Protein AF-A0A3S1FZW0-F1 (afdb_monomer)

Structure (mmCIF, N/CA/C/O backbone):
data_AF-A0A3S1FZW0-F1
#
_entry.id   AF-A0A3S1FZW0-F1
#
loop_
_atom_site.group_PDB
_atom_site.id
_atom_site.type_symbol
_atom_site.label_atom_id
_atom_site.label_alt_id
_atom_site.label_comp_id
_atom_site.label_asym_id
_atom_site.label_entity_id
_atom_site.label_seq_id
_atom_site.pdbx_PDB_ins_code
_atom_site.Cartn_x
_atom_site.Cartn_y
_atom_site.Cartn_z
_atom_site.occupancy
_atom_site.B_iso_or_equiv
_atom_site.auth_seq_id
_atom_site.auth_comp_id
_atom_site.auth_asym_id
_atom_site.auth_atom_id
_atom_site.pdbx_PDB_model_num
ATOM 1 N N . GLY A 1 1 ? 19.776 0.197 -6.948 1.00 79.06 1 GLY A N 1
ATOM 2 C CA . GLY A 1 1 ? 18.490 0.411 -7.592 1.00 79.06 1 GLY A CA 1
ATOM 3 C C . GLY A 1 1 ? 17.404 0.228 -6.575 1.00 79.06 1 GLY A C 1
ATOM 4 O O . GLY A 1 1 ? 17.619 -0.504 -5.606 1.00 79.06 1 GLY A O 1
ATOM 5 N N . GLY A 1 2 ? 16.295 0.919 -6.753 1.00 89.06 2 GLY A N 1
ATOM 6 C CA . GLY A 1 2 ? 15.173 0.899 -5.826 1.00 89.06 2 GLY A CA 1
ATOM 7 C C . GLY A 1 2 ? 13.858 0.964 -6.575 1.00 89.06 2 GLY A C 1
ATOM 8 O O . GLY A 1 2 ? 13.830 1.363 -7.733 1.00 89.06 2 GLY A O 1
ATOM 9 N N . ILE A 1 3 ? 12.793 0.550 -5.907 1.00 92.62 3 ILE A N 1
ATOM 10 C CA . ILE A 1 3 ? 11.422 0.831 -6.316 1.00 92.62 3 ILE A CA 1
ATOM 11 C C . ILE A 1 3 ? 10.756 1.667 -5.240 1.00 92.62 3 ILE A C 1
ATOM 13 O O . ILE A 1 3 ? 11.063 1.520 -4.055 1.00 92.62 3 ILE A O 1
ATOM 17 N N . TRP A 1 4 ? 9.832 2.514 -5.656 1.00 95.50 4 TRP A N 1
ATOM 18 C CA . TRP A 1 4 ? 9.008 3.307 -4.760 1.00 95.50 4 TRP A CA 1
ATOM 19 C C . TRP A 1 4 ? 7.629 3.482 -5.378 1.00 95.50 4 TRP A C 1
ATOM 21 O O . TRP A 1 4 ? 7.496 3.519 -6.600 1.00 95.50 4 TRP A O 1
ATOM 31 N N . CYS A 1 5 ? 6.609 3.561 -4.533 1.00 97.38 5 CYS A N 1
ATOM 32 C CA . CYS A 1 5 ? 5.233 3.835 -4.924 1.00 97.38 5 CYS A CA 1
ATOM 33 C C . CYS A 1 5 ? 4.588 4.742 -3.886 1.00 97.38 5 CYS A C 1
ATOM 35 O O . CYS A 1 5 ? 4.721 4.495 -2.685 1.00 97.38 5 CYS A O 1
ATOM 37 N N . SER A 1 6 ? 3.841 5.742 -4.338 1.00 97.44 6 SER A N 1
ATOM 38 C CA . SER A 1 6 ? 3.124 6.637 -3.437 1.00 97.44 6 SER A CA 1
ATOM 39 C C . SER A 1 6 ? 1.783 7.100 -3.995 1.00 97.44 6 SER A C 1
ATOM 41 O O . SER A 1 6 ? 1.521 7.088 -5.203 1.00 97.44 6 SER A O 1
ATOM 43 N N . THR A 1 7 ? 0.903 7.488 -3.076 1.00 97.19 7 THR A N 1
ATOM 44 C CA . THR A 1 7 ? -0.356 8.163 -3.385 1.00 97.19 7 THR A CA 1
ATOM 45 C C . THR A 1 7 ? -0.732 9.127 -2.264 1.00 97.19 7 THR A C 1
ATOM 47 O O . THR A 1 7 ? -0.499 8.854 -1.085 1.00 97.19 7 THR A O 1
ATOM 50 N N . GLU A 1 8 ? -1.353 10.237 -2.647 1.00 94.44 8 GLU A N 1
ATOM 51 C CA . GLU A 1 8 ? -1.908 11.261 -1.757 1.00 94.44 8 GLU A CA 1
ATOM 52 C C . GLU A 1 8 ? -3.421 11.390 -2.002 1.00 94.44 8 GLU A C 1
ATOM 54 O O . GLU A 1 8 ? -3.959 12.475 -2.230 1.00 94.44 8 GLU A O 1
ATOM 59 N N . ASP A 1 9 ? -4.121 10.255 -2.025 1.00 91.94 9 ASP A N 1
ATOM 60 C CA . ASP A 1 9 ? -5.574 10.220 -2.174 1.00 91.94 9 ASP A CA 1
ATOM 61 C C . ASP A 1 9 ? -6.255 10.617 -0.845 1.00 91.94 9 ASP A C 1
ATOM 63 O O . ASP A 1 9 ? -5.826 10.168 0.225 1.00 91.94 9 ASP A O 1
ATOM 67 N N . PRO A 1 10 ? -7.339 11.419 -0.860 1.00 91.12 10 PRO A N 1
ATOM 68 C CA . PRO A 1 10 ? -8.124 11.704 0.343 1.00 91.12 10 PRO A CA 1
ATOM 69 C C . PRO A 1 10 ? -8.619 10.455 1.092 1.00 91.12 10 PRO A C 1
ATOM 71 O O . PRO A 1 10 ? -8.856 10.522 2.300 1.00 91.12 10 PRO A O 1
ATOM 74 N N . ALA A 1 11 ? -8.807 9.332 0.390 1.00 91.44 11 ALA A N 1
ATOM 75 C CA . ALA A 1 11 ? -9.264 8.076 0.972 1.00 91.44 11 ALA A CA 1
ATOM 76 C C . ALA A 1 11 ? -8.128 7.239 1.589 1.00 91.44 11 ALA A C 1
ATOM 78 O O . ALA A 1 11 ? -8.358 6.557 2.590 1.00 91.44 11 ALA A O 1
ATOM 79 N N . ALA A 1 12 ? -6.918 7.301 1.028 1.00 94.62 12 ALA A N 1
ATOM 80 C CA . ALA A 1 12 ? -5.733 6.628 1.550 1.00 94.62 12 ALA A CA 1
ATOM 81 C C . ALA A 1 12 ? -4.457 7.352 1.107 1.00 94.62 12 ALA A C 1
ATOM 83 O O . ALA A 1 12 ? -4.277 7.667 -0.065 1.00 94.62 12 ALA A O 1
ATOM 84 N N . THR A 1 13 ? -3.536 7.560 2.040 1.00 97.12 13 THR A N 1
ATOM 85 C CA . THR A 1 13 ? -2.207 8.111 1.759 1.00 97.12 13 THR A CA 1
ATOM 86 C C . THR A 1 13 ? -1.173 7.051 2.089 1.00 97.12 13 THR A C 1
ATOM 88 O O . THR A 1 13 ? -1.174 6.525 3.202 1.00 97.12 13 THR A O 1
ATOM 91 N N . PHE A 1 14 ? -0.292 6.717 1.150 1.00 97.50 14 PHE A N 1
ATOM 92 C CA . PHE A 1 14 ? 0.799 5.792 1.435 1.00 97.50 14 PHE A CA 1
ATOM 93 C C . PHE A 1 14 ? 2.060 6.113 0.651 1.00 97.50 14 PHE A C 1
ATOM 95 O O . PHE A 1 14 ? 2.024 6.716 -0.421 1.00 97.50 14 PHE A O 1
ATOM 102 N N . GLU A 1 15 ? 3.170 5.629 1.190 1.00 97.62 15 GLU A N 1
ATOM 103 C CA . GLU A 1 15 ? 4.475 5.604 0.549 1.00 97.62 15 GLU A CA 1
ATOM 104 C C . GLU A 1 15 ? 5.147 4.280 0.906 1.00 97.62 15 GLU A C 1
ATOM 106 O O . GLU A 1 15 ? 5.195 3.894 2.077 1.00 97.62 15 GLU A O 1
ATOM 111 N N . VAL A 1 16 ? 5.635 3.565 -0.102 1.00 97.06 16 VAL A N 1
ATOM 112 C CA . VAL A 1 16 ? 6.369 2.310 0.062 1.00 97.06 16 VAL A CA 1
ATOM 113 C C . VAL A 1 16 ? 7.620 2.342 -0.797 1.00 97.06 16 VAL A C 1
ATOM 115 O O . VAL A 1 16 ? 7.605 2.881 -1.902 1.00 97.06 16 VAL A O 1
ATOM 118 N N . GLU A 1 17 ? 8.692 1.731 -0.314 1.00 95.81 17 GLU A N 1
ATOM 119 C CA . GLU A 1 17 ? 9.955 1.638 -1.037 1.00 95.81 17 GLU A CA 1
ATOM 120 C C . GLU A 1 17 ? 10.690 0.335 -0.715 1.00 95.81 17 GLU A C 1
ATOM 122 O O . GLU A 1 17 ? 10.529 -0.247 0.360 1.00 95.81 17 GLU A O 1
ATOM 127 N N . ALA A 1 18 ? 11.514 -0.125 -1.654 1.00 93.50 18 ALA A N 1
ATOM 128 C CA . ALA A 1 18 ? 12.419 -1.252 -1.457 1.00 93.50 18 ALA A CA 1
ATOM 129 C C . ALA A 1 18 ? 13.667 -1.129 -2.327 1.00 93.50 18 ALA A C 1
ATOM 131 O O . ALA A 1 18 ? 13.627 -0.600 -3.437 1.00 93.50 18 ALA A O 1
ATOM 132 N N . GLY A 1 19 ? 14.773 -1.703 -1.860 1.00 90.00 19 GLY A N 1
ATOM 133 C CA . GLY A 1 19 ? 15.939 -1.946 -2.698 1.00 90.00 19 GLY A CA 1
ATOM 134 C C . GLY A 1 19 ? 15.689 -3.113 -3.651 1.00 90.00 19 GLY A C 1
ATOM 135 O O . GLY A 1 19 ? 15.156 -4.144 -3.241 1.00 90.00 19 GLY A O 1
ATOM 136 N N . VAL A 1 20 ? 16.116 -2.973 -4.908 1.00 85.31 20 VAL A N 1
ATOM 137 C CA . VAL A 1 20 ? 16.101 -4.052 -5.907 1.00 85.31 20 VAL A CA 1
ATOM 138 C C . VAL A 1 20 ? 17.515 -4.374 -6.373 1.00 85.31 20 VAL A C 1
ATOM 140 O O . VAL A 1 20 ? 18.379 -3.500 -6.511 1.00 85.31 20 VAL A O 1
ATOM 143 N N . THR A 1 21 ? 17.774 -5.658 -6.604 1.00 73.38 21 THR A N 1
ATOM 144 C CA . THR A 1 21 ? 19.041 -6.115 -7.181 1.00 73.38 21 THR A CA 1
ATOM 145 C C . THR A 1 21 ? 18.954 -6.127 -8.706 1.00 73.38 21 THR A C 1
ATOM 147 O O . THR A 1 21 ? 17.895 -6.359 -9.285 1.00 73.38 21 THR A O 1
ATOM 150 N N . ARG A 1 22 ? 20.072 -5.836 -9.385 1.00 59.09 22 ARG A N 1
ATOM 151 C CA . ARG A 1 22 ? 20.130 -5.856 -10.853 1.00 59.09 22 ARG A CA 1
ATOM 152 C C . ARG A 1 22 ? 20.052 -7.305 -11.339 1.00 59.09 22 ARG A C 1
ATOM 154 O O . ARG A 1 22 ? 21.029 -8.040 -11.248 1.00 59.09 22 ARG A O 1
ATOM 161 N N . GLY A 1 23 ? 18.885 -7.693 -11.838 1.00 55.09 23 GLY A N 1
ATOM 162 C CA . GLY A 1 23 ? 18.595 -9.012 -12.396 1.00 55.09 23 GLY A CA 1
ATOM 163 C C . GLY A 1 23 ? 17.091 -9.263 -12.357 1.00 55.09 23 GLY A C 1
ATOM 164 O O . GLY A 1 23 ? 16.470 -9.045 -11.321 1.00 55.09 23 GLY A O 1
ATOM 165 N N . MET A 1 24 ? 16.496 -9.675 -13.481 1.00 54.00 24 MET A N 1
ATOM 166 C CA . MET A 1 24 ? 15.057 -9.967 -13.581 1.00 54.00 24 MET A CA 1
ATOM 167 C C . MET A 1 24 ? 14.651 -10.974 -12.489 1.00 54.00 24 MET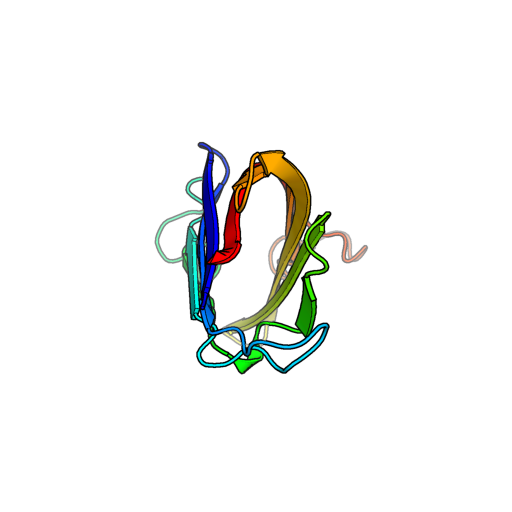 A C 1
ATOM 169 O O . MET A 1 24 ? 15.021 -12.143 -12.572 1.00 54.00 24 MET A O 1
ATOM 173 N N . GLY A 1 25 ? 13.936 -10.516 -11.454 1.00 52.34 25 GLY A N 1
ATOM 174 C CA . GLY A 1 25 ? 13.470 -11.358 -10.342 1.00 52.34 25 GLY A CA 1
ATOM 175 C C . GLY A 1 25 ? 14.440 -11.550 -9.164 1.00 52.34 25 GLY A C 1
ATOM 176 O O . GLY A 1 25 ? 14.247 -12.467 -8.370 1.00 52.34 25 GLY A O 1
ATOM 177 N N . GLY A 1 26 ? 15.486 -10.726 -9.025 1.00 62.38 26 GLY A N 1
ATOM 178 C CA . GLY A 1 26 ? 16.341 -10.740 -7.829 1.00 62.38 26 GLY A CA 1
ATOM 179 C C . GLY A 1 26 ? 15.625 -10.153 -6.601 1.00 62.38 26 GLY A C 1
ATOM 180 O O . GLY A 1 26 ? 14.895 -9.173 -6.761 1.00 62.38 26 GLY A O 1
ATOM 181 N N . PRO A 1 27 ? 15.821 -10.704 -5.385 1.00 68.62 27 PRO A N 1
ATOM 182 C CA . PRO A 1 27 ? 15.007 -10.377 -4.215 1.00 68.62 27 PRO A CA 1
ATOM 183 C C . PRO A 1 27 ? 15.017 -8.878 -3.907 1.00 68.62 27 PRO A C 1
ATOM 185 O O . PRO A 1 27 ? 16.063 -8.220 -3.985 1.00 68.62 27 PRO A O 1
ATOM 188 N N . THR A 1 28 ? 13.854 -8.353 -3.522 1.00 78.06 28 THR A N 1
ATOM 189 C CA . THR A 1 28 ? 13.757 -7.050 -2.863 1.00 78.06 28 THR A CA 1
ATOM 190 C C . THR A 1 28 ? 14.397 -7.132 -1.481 1.00 78.06 28 THR A C 1
ATOM 192 O O . THR A 1 28 ? 14.311 -8.162 -0.809 1.00 78.06 28 THR A O 1
ATOM 195 N N . PHE A 1 29 ? 15.009 -6.047 -1.023 1.00 84.31 29 PHE A N 1
ATOM 196 C CA . PHE A 1 29 ? 15.558 -5.956 0.326 1.00 84.31 29 PHE A CA 1
ATOM 197 C C . PHE A 1 29 ? 15.218 -4.609 0.955 1.00 84.31 29 PHE A C 1
ATOM 199 O O . PHE A 1 29 ? 15.080 -3.604 0.259 1.00 84.31 29 PHE A O 1
ATOM 206 N N . ASN A 1 30 ? 15.113 -4.590 2.285 1.00 88.75 30 ASN A N 1
ATOM 207 C CA . ASN A 1 30 ? 14.749 -3.403 3.059 1.00 88.75 30 ASN A CA 1
ATOM 208 C C . ASN A 1 30 ? 13.418 -2.773 2.613 1.00 88.75 30 ASN A C 1
ATOM 210 O O . ASN A 1 30 ? 13.318 -1.549 2.562 1.00 88.75 30 ASN A O 1
ATOM 214 N N . PHE A 1 31 ? 12.409 -3.592 2.289 1.00 94.06 31 PHE A N 1
ATOM 215 C CA . PHE A 1 31 ? 11.076 -3.055 2.032 1.00 94.06 31 PHE A CA 1
ATOM 216 C C . PHE A 1 31 ? 10.533 -2.378 3.295 1.00 94.06 31 PHE A C 1
ATOM 218 O O . PHE A 1 31 ? 10.613 -2.929 4.399 1.00 94.06 31 PHE A O 1
ATOM 225 N N . ARG A 1 32 ? 10.002 -1.171 3.123 1.00 96.38 32 ARG A N 1
ATOM 226 C CA . ARG A 1 32 ? 9.386 -0.371 4.179 1.00 96.38 32 ARG A CA 1
ATOM 227 C C . ARG A 1 32 ? 8.298 0.508 3.591 1.00 96.38 32 ARG A C 1
ATOM 229 O O . ARG A 1 32 ? 8.344 0.862 2.416 1.00 96.38 32 ARG A O 1
ATOM 236 N N . GLY A 1 33 ? 7.342 0.894 4.420 1.00 96.62 33 GLY A N 1
ATOM 237 C CA . GLY A 1 33 ? 6.351 1.866 4.001 1.00 96.62 33 GLY A CA 1
ATOM 238 C C . GLY A 1 33 ? 5.414 2.297 5.105 1.00 96.62 33 GLY A C 1
ATOM 239 O O . GLY A 1 33 ? 5.406 1.732 6.197 1.00 96.62 33 GLY A O 1
ATOM 240 N N . ASN A 1 34 ? 4.621 3.310 4.800 1.00 97.44 34 ASN A N 1
ATOM 241 C CA . ASN A 1 34 ? 3.618 3.864 5.690 1.00 97.44 34 ASN A CA 1
ATOM 242 C C . ASN A 1 34 ? 2.296 3.965 4.940 1.00 97.44 34 ASN A C 1
ATOM 244 O O . ASN A 1 34 ? 2.275 4.365 3.780 1.00 97.44 34 ASN A O 1
ATOM 248 N N . LEU A 1 35 ? 1.207 3.639 5.623 1.00 97.00 35 LEU A N 1
ATOM 249 C CA . LEU A 1 35 ? -0.163 3.792 5.160 1.00 97.00 35 LEU A CA 1
ATOM 250 C C . LEU A 1 35 ? -0.951 4.577 6.208 1.00 97.00 35 LEU A C 1
ATOM 252 O O . LEU A 1 35 ? -0.903 4.264 7.398 1.00 97.00 35 LEU A O 1
ATOM 256 N N . GLU A 1 36 ? -1.712 5.565 5.756 1.00 96.44 36 GLU A N 1
ATOM 257 C CA . GLU A 1 36 ? -2.709 6.279 6.539 1.00 96.44 36 GLU A CA 1
ATOM 258 C C . GLU A 1 36 ? -4.075 6.215 5.845 1.00 96.44 36 GLU A C 1
ATOM 260 O O . GLU A 1 36 ? -4.186 6.408 4.635 1.00 96.44 36 GLU A O 1
ATOM 265 N N . ILE A 1 37 ? -5.123 5.961 6.633 1.00 94.75 37 ILE A N 1
ATOM 266 C CA . ILE A 1 37 ? -6.524 5.930 6.199 1.00 94.75 37 ILE A CA 1
ATOM 267 C C . ILE A 1 37 ? -7.257 7.068 6.928 1.00 94.75 37 ILE A C 1
ATOM 269 O O . ILE A 1 37 ? -7.739 6.869 8.051 1.00 94.75 37 ILE A O 1
ATOM 273 N N . PRO A 1 38 ? -7.329 8.283 6.347 1.00 92.31 38 PRO A N 1
ATOM 274 C CA . PRO A 1 38 ? -7.759 9.487 7.067 1.00 92.31 38 PRO A CA 1
ATOM 275 C C . PRO A 1 38 ? -9.189 9.434 7.617 1.00 92.31 38 PRO A C 1
ATOM 277 O O . PRO A 1 38 ? -9.490 10.093 8.614 1.00 92.31 38 PRO A O 1
ATOM 280 N N . SER A 1 39 ? -10.064 8.645 6.988 1.00 90.00 39 SER A N 1
ATOM 281 C CA . SER A 1 39 ? -11.467 8.474 7.381 1.00 90.00 39 S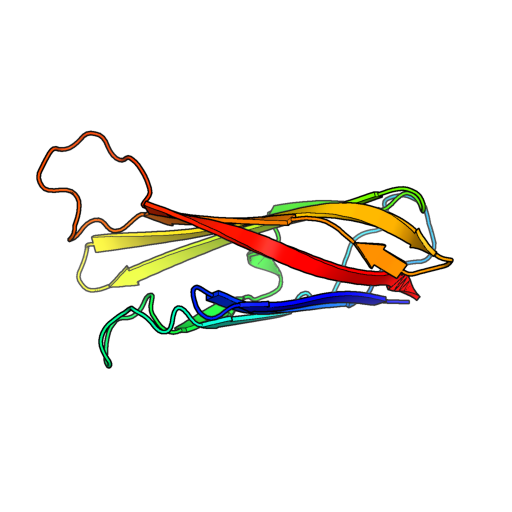ER A CA 1
ATOM 282 C C . SER A 1 39 ? -11.652 7.716 8.702 1.00 90.00 39 SER A C 1
ATOM 284 O O . SER A 1 39 ? -12.718 7.818 9.312 1.00 90.00 39 SER A O 1
ATOM 286 N N . ARG A 1 40 ? -10.635 6.981 9.177 1.00 89.00 40 ARG A N 1
ATOM 287 C CA . ARG A 1 40 ? -10.710 6.217 10.431 1.00 89.00 40 ARG A C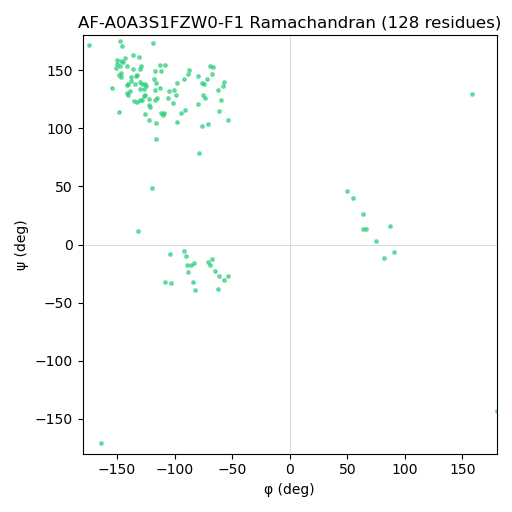A 1
ATOM 288 C C . ARG A 1 40 ? -10.500 7.114 11.661 1.00 89.00 40 ARG A C 1
ATOM 290 O O . ARG A 1 40 ? -9.709 8.065 11.618 1.00 89.00 40 ARG A O 1
ATOM 297 N N . PRO A 1 41 ? -11.175 6.838 12.791 1.00 88.38 41 PRO A N 1
ATOM 298 C CA . PRO A 1 41 ? -11.096 7.687 13.976 1.00 88.38 41 PRO A CA 1
ATOM 299 C C . PRO A 1 41 ? -9.692 7.679 14.615 1.00 88.38 41 PRO A C 1
ATOM 301 O O . PRO A 1 41 ? -8.947 6.705 14.488 1.00 88.38 41 PRO A O 1
ATOM 304 N N . PRO A 1 42 ? -9.289 8.758 15.313 1.00 84.38 42 PRO A N 1
ATOM 305 C CA . PRO A 1 42 ? -8.052 8.760 16.092 1.00 84.38 42 PRO A CA 1
ATOM 306 C C . PRO A 1 42 ? -8.058 7.649 17.154 1.00 84.38 42 PRO A C 1
ATOM 308 O O . PRO A 1 42 ? -9.057 7.461 17.843 1.00 84.38 42 PRO A O 1
ATOM 311 N N . GLY A 1 43 ? -6.936 6.940 17.304 1.00 81.62 43 GLY A N 1
ATOM 312 C CA . GLY A 1 43 ? -6.804 5.808 18.234 1.00 81.62 43 GLY A CA 1
ATOM 313 C C . GLY A 1 43 ? -7.155 4.445 17.631 1.00 81.62 43 GLY A C 1
ATOM 314 O O . GLY A 1 43 ? -6.913 3.423 18.266 1.00 81.62 43 GLY A O 1
ATOM 315 N N . ASP A 1 44 ? -7.666 4.416 16.401 1.00 86.75 44 ASP A N 1
ATOM 316 C CA . ASP A 1 44 ? -7.851 3.188 15.639 1.00 86.75 44 ASP A CA 1
ATOM 317 C C . ASP A 1 44 ? -6.505 2.645 15.135 1.00 86.75 44 ASP A C 1
ATOM 319 O O . ASP A 1 44 ? -5.744 3.355 14.470 1.00 86.75 44 ASP A O 1
ATOM 323 N N . SER A 1 45 ? -6.216 1.377 15.434 1.00 83.81 45 SER A N 1
ATOM 324 C CA . SER A 1 45 ? -4.964 0.717 15.053 1.00 83.81 45 SER A CA 1
ATOM 325 C C . SER A 1 45 ? -4.775 0.566 13.545 1.00 83.81 45 SER A C 1
ATOM 327 O O . SER A 1 45 ? -3.642 0.412 13.105 1.00 83.81 45 SER A O 1
ATOM 329 N N . LEU A 1 46 ? -5.859 0.588 12.765 1.00 89.00 46 LEU A N 1
ATOM 330 C CA . LEU A 1 46 ? -5.828 0.504 11.305 1.00 89.00 46 LEU A CA 1
ATOM 331 C C . LEU A 1 46 ? -5.735 1.878 10.636 1.00 89.00 46 LEU A C 1
ATOM 333 O O . LEU A 1 46 ? -5.536 1.959 9.428 1.00 89.00 46 LEU A O 1
ATOM 337 N N . ARG A 1 47 ? -5.889 2.979 11.388 1.00 92.38 47 ARG A N 1
ATOM 338 C CA . ARG A 1 47 ? -5.759 4.326 10.815 1.00 92.38 47 ARG A CA 1
ATOM 339 C C . ARG A 1 47 ? -4.355 4.563 10.276 1.00 92.38 47 ARG A C 1
ATOM 341 O O . ARG A 1 47 ? -4.213 5.243 9.267 1.00 92.38 47 ARG A O 1
ATOM 348 N N . LYS A 1 48 ? -3.337 4.062 10.979 1.00 94.06 48 LYS A N 1
ATOM 349 C CA . LYS A 1 48 ? -1.931 4.173 10.593 1.00 94.06 48 LYS A CA 1
ATOM 350 C C . LYS A 1 48 ? -1.276 2.808 10.655 1.00 94.06 48 LYS A C 1
ATOM 352 O O . LYS A 1 48 ? -1.244 2.187 11.716 1.00 94.06 48 LYS A O 1
ATOM 357 N N . THR A 1 49 ? -0.688 2.401 9.544 1.00 94.38 49 THR A N 1
ATOM 358 C CA . THR A 1 49 ? -0.003 1.124 9.413 1.00 94.38 49 THR A CA 1
ATOM 359 C C . THR A 1 49 ? 1.410 1.358 8.906 1.00 94.38 49 THR A C 1
ATOM 361 O O . THR A 1 49 ? 1.619 2.033 7.903 1.00 94.38 49 THR A O 1
ATOM 364 N N . VAL A 1 50 ? 2.386 0.791 9.611 1.00 95.69 50 VAL A N 1
ATOM 365 C CA . VAL A 1 50 ? 3.779 0.743 9.162 1.00 95.69 50 VAL A CA 1
ATOM 366 C C . VAL A 1 50 ? 4.019 -0.631 8.560 1.00 95.69 50 VAL A C 1
ATOM 368 O O . VAL A 1 50 ? 3.714 -1.644 9.189 1.00 95.69 50 VAL A O 1
ATOM 371 N N . PHE A 1 51 ? 4.557 -0.667 7.350 1.00 95.50 51 PHE A N 1
ATOM 372 C CA . PHE A 1 51 ? 4.972 -1.889 6.688 1.00 95.50 51 PHE A CA 1
ATOM 373 C C . PHE A 1 51 ? 6.471 -2.108 6.851 1.00 95.50 51 PHE A C 1
ATOM 375 O O . PHE A 1 51 ? 7.279 -1.187 6.724 1.00 95.50 51 PHE A O 1
ATOM 382 N N . GLU A 1 52 ? 6.831 -3.358 7.094 1.00 94.44 52 GLU A N 1
ATOM 383 C CA . GLU A 1 52 ? 8.202 -3.834 7.213 1.00 94.44 52 GLU A CA 1
ATOM 384 C C . GLU A 1 52 ? 8.482 -4.875 6.133 1.00 94.44 52 GLU A C 1
ATOM 386 O O . GLU A 1 52 ? 7.578 -5.328 5.431 1.00 94.44 52 GLU A O 1
ATOM 391 N N . ASN A 1 53 ? 9.737 -5.305 6.021 1.00 90.81 53 ASN A N 1
ATOM 392 C CA . ASN A 1 53 ? 10.169 -6.184 4.941 1.00 90.81 53 ASN A CA 1
ATOM 393 C C . ASN A 1 53 ? 9.375 -7.501 4.856 1.00 90.81 53 ASN A C 1
ATOM 395 O O . ASN A 1 53 ? 9.198 -8.036 3.769 1.00 90.81 53 ASN A O 1
ATOM 399 N N . SER A 1 54 ? 8.882 -8.013 5.985 1.00 90.88 54 SER A N 1
ATOM 400 C CA . SER A 1 54 ? 8.039 -9.214 6.054 1.00 90.88 54 SER A CA 1
ATOM 401 C C . SER A 1 54 ? 6.624 -9.022 5.500 1.00 90.88 54 SER A C 1
ATOM 403 O O . SER A 1 54 ? 5.942 -10.012 5.255 1.00 90.88 54 SER A O 1
ATOM 405 N N . ASN A 1 55 ? 6.172 -7.779 5.308 1.00 94.75 55 ASN A N 1
ATOM 406 C CA . ASN A 1 55 ? 4.830 -7.470 4.819 1.00 94.75 55 ASN A CA 1
ATOM 407 C C . ASN A 1 55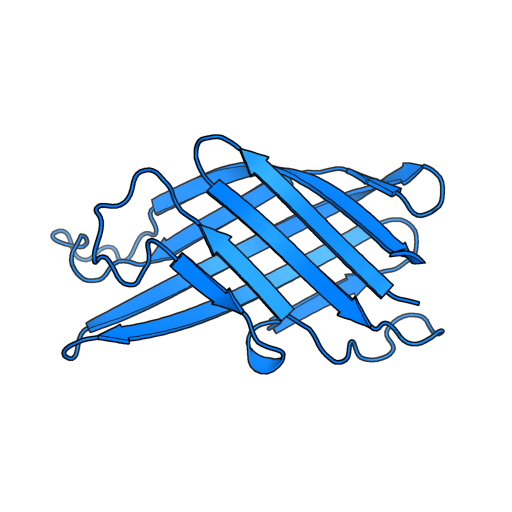 ? 4.727 -7.483 3.290 1.00 94.75 55 ASN A C 1
ATOM 409 O O . ASN A 1 55 ? 3.619 -7.582 2.775 1.00 94.75 55 ASN A O 1
ATOM 413 N N . LEU A 1 56 ? 5.840 -7.399 2.553 1.00 93.94 56 LEU A N 1
ATOM 414 C CA . LEU A 1 56 ? 5.826 -7.552 1.097 1.00 93.94 56 LEU A CA 1
ATOM 415 C C . LEU A 1 56 ? 5.690 -9.038 0.747 1.00 93.94 56 LEU A C 1
ATOM 417 O O . LEU A 1 56 ? 6.657 -9.796 0.827 1.00 93.94 56 LEU A O 1
ATOM 421 N N . THR A 1 57 ? 4.485 -9.458 0.372 1.00 93.00 57 THR A N 1
ATOM 422 C CA . THR A 1 57 ? 4.168 -10.870 0.109 1.00 93.00 57 THR A CA 1
ATOM 423 C C . THR A 1 57 ? 4.578 -11.282 -1.300 1.00 93.00 57 THR A C 1
ATOM 425 O O . THR A 1 57 ? 5.071 -12.392 -1.506 1.00 93.00 57 THR A O 1
ATOM 428 N N . GLN A 1 58 ? 4.373 -10.395 -2.277 1.00 91.56 58 GLN A N 1
ATOM 429 C CA . GLN A 1 58 ? 4.657 -10.626 -3.688 1.00 91.56 58 GLN A CA 1
ATOM 430 C C . GLN A 1 58 ? 5.097 -9.331 -4.367 1.00 91.56 58 GLN A C 1
ATOM 432 O O . GLN A 1 58 ? 4.572 -8.251 -4.090 1.00 91.56 58 GLN A O 1
ATOM 437 N N . TYR A 1 59 ? 6.028 -9.455 -5.311 1.00 90.50 59 TYR A N 1
ATOM 438 C CA . TYR A 1 59 ? 6.423 -8.359 -6.187 1.00 90.50 59 TYR A CA 1
ATOM 439 C C . TYR A 1 59 ? 6.671 -8.859 -7.614 1.00 90.50 59 TYR A C 1
ATOM 441 O O . TYR A 1 59 ? 7.024 -10.020 -7.834 1.00 90.50 59 TYR A O 1
ATOM 449 N N . TRP A 1 60 ? 6.504 -7.963 -8.582 1.00 90.12 60 TRP A N 1
ATOM 450 C CA . TRP A 1 60 ? 6.863 -8.165 -9.982 1.00 90.12 60 TRP A CA 1
ATOM 451 C C . TRP A 1 60 ? 7.501 -6.894 -10.529 1.00 90.12 60 TRP A C 1
ATOM 453 O O . TRP A 1 60 ? 6.951 -5.812 -10.339 1.00 90.12 60 TRP A O 1
ATOM 463 N N . LEU A 1 61 ? 8.634 -7.032 -11.217 1.00 88.81 61 LEU A N 1
ATOM 464 C CA . LEU A 1 61 ? 9.310 -5.942 -11.916 1.00 88.81 61 LEU A CA 1
ATOM 465 C C . LEU A 1 61 ? 10.021 -6.498 -13.155 1.00 88.81 61 LEU A C 1
ATOM 467 O O . LEU A 1 61 ? 10.976 -7.267 -13.025 1.00 88.81 61 LEU A O 1
ATOM 471 N N . ASP A 1 62 ? 9.572 -6.104 -14.346 1.00 87.75 62 ASP A N 1
ATOM 472 C CA . ASP A 1 62 ? 10.116 -6.583 -15.631 1.00 87.75 62 ASP A CA 1
ATOM 473 C C . ASP A 1 62 ? 10.428 -5.460 -16.640 1.00 87.75 62 ASP A C 1
ATOM 475 O O . ASP A 1 62 ? 10.672 -5.721 -17.820 1.00 87.75 62 ASP A O 1
ATOM 479 N N . GLY A 1 63 ? 10.405 -4.204 -16.187 1.00 87.19 63 GLY A N 1
ATOM 480 C CA . GLY A 1 63 ? 10.588 -3.020 -17.032 1.00 87.19 63 GLY A CA 1
ATOM 481 C C . GLY A 1 63 ? 9.324 -2.570 -17.771 1.00 87.19 63 GLY A C 1
ATOM 482 O O . GLY A 1 63 ? 9.301 -1.473 -18.315 1.00 87.19 63 GLY A O 1
ATOM 483 N N . LYS A 1 64 ? 8.264 -3.385 -17.793 1.00 90.75 64 LYS A N 1
ATOM 484 C CA . LYS A 1 64 ? 6.952 -3.025 -18.354 1.00 90.75 64 LYS A CA 1
ATOM 485 C C . LYS A 1 64 ? 5.913 -2.829 -17.270 1.00 90.75 64 LYS A C 1
ATOM 487 O O . LYS A 1 64 ? 4.992 -2.037 -17.441 1.00 90.75 64 LYS A O 1
ATOM 492 N N . GLU A 1 65 ? 6.036 -3.571 -16.182 1.00 92.75 65 GLU A N 1
ATOM 493 C CA . GLU A 1 65 ? 5.083 -3.595 -15.089 1.00 92.75 65 GLU A CA 1
ATOM 494 C C . GLU A 1 65 ? 5.828 -3.598 -13.760 1.00 92.75 65 GLU A C 1
ATOM 496 O O . GLU A 1 65 ? 6.836 -4.290 -13.596 1.00 92.75 65 GLU A O 1
ATOM 501 N N . LEU A 1 66 ? 5.280 -2.852 -12.804 1.00 93.19 66 LEU A N 1
ATOM 502 C CA . LEU A 1 66 ? 5.647 -2.925 -11.400 1.00 93.19 66 LEU A CA 1
ATOM 503 C C . LEU A 1 66 ? 4.383 -3.271 -10.612 1.00 93.19 66 LEU A C 1
ATOM 505 O O . LEU A 1 66 ? 3.379 -2.553 -10.647 1.00 93.19 66 LEU A O 1
ATOM 509 N N . ARG A 1 67 ? 4.401 -4.419 -9.940 1.00 95.38 67 ARG A N 1
ATOM 510 C CA . ARG A 1 67 ? 3.268 -4.898 -9.144 1.00 95.38 67 ARG A CA 1
ATOM 511 C C . ARG A 1 67 ? 3.740 -5.253 -7.753 1.00 95.38 67 ARG A C 1
ATOM 513 O O . ARG A 1 67 ? 4.786 -5.883 -7.614 1.00 95.38 67 ARG A O 1
ATOM 520 N N . LEU A 1 68 ? 2.957 -4.879 -6.750 1.00 95.62 68 LEU A N 1
ATOM 521 C CA . LEU A 1 68 ? 3.235 -5.167 -5.347 1.00 95.62 68 LEU A CA 1
ATOM 522 C C . LEU A 1 68 ? 1.958 -5.674 -4.683 1.00 95.62 68 LEU A C 1
ATOM 524 O O . LEU A 1 68 ? 0.882 -5.126 -4.918 1.00 95.62 68 LEU A O 1
ATOM 528 N N . ASN A 1 69 ? 2.087 -6.695 -3.845 1.00 96.94 69 ASN A N 1
ATOM 529 C CA . ASN A 1 69 ? 1.062 -7.084 -2.885 1.00 96.94 69 ASN A CA 1
ATOM 530 C C . ASN A 1 69 ? 1.697 -7.041 -1.495 1.00 96.94 69 ASN A C 1
ATOM 532 O O . ASN A 1 69 ? 2.773 -7.600 -1.265 1.00 96.94 69 ASN A O 1
ATOM 536 N N . ILE A 1 70 ? 1.069 -6.292 -0.599 1.00 97.06 70 ILE A N 1
ATOM 537 C CA . ILE A 1 70 ? 1.574 -6.009 0.738 1.00 97.06 70 ILE A CA 1
ATOM 538 C C . ILE A 1 70 ? 0.473 -6.383 1.715 1.00 97.06 70 ILE A C 1
ATOM 540 O O . ILE A 1 70 ? -0.652 -5.910 1.582 1.00 97.06 70 ILE A O 1
ATOM 544 N N . TYR A 1 71 ? 0.796 -7.201 2.706 1.00 96.00 71 TYR A N 1
ATOM 545 C CA . TYR A 1 71 ? -0.163 -7.678 3.690 1.00 96.00 71 TYR A CA 1
ATOM 546 C C . TYR A 1 71 ? 0.369 -7.475 5.100 1.00 96.00 71 TYR A C 1
ATOM 548 O O . TYR A 1 71 ? 1.521 -7.804 5.414 1.00 96.00 71 TYR A O 1
ATOM 556 N N . ARG A 1 72 ? -0.485 -6.944 5.973 1.00 94.56 72 ARG A N 1
ATOM 557 C CA . ARG A 1 72 ? -0.166 -6.805 7.388 1.00 94.56 72 ARG A CA 1
ATOM 558 C C . ARG A 1 72 ? -1.364 -7.085 8.271 1.00 94.56 72 ARG A C 1
ATOM 560 O O . ARG A 1 72 ? -2.421 -6.478 8.127 1.00 94.56 72 ARG A O 1
ATOM 567 N N . GLU A 1 73 ? -1.127 -7.937 9.256 1.00 90.88 73 GLU A N 1
ATOM 568 C CA . GLU A 1 73 ? -2.060 -8.224 10.335 1.00 90.88 73 GLU A CA 1
ATOM 569 C C . GLU A 1 73 ? -1.799 -7.303 11.525 1.00 90.88 73 GLU A C 1
ATOM 571 O O . GLU A 1 73 ? -0.662 -6.959 11.859 1.00 90.88 73 GLU A O 1
ATOM 576 N N . HIS A 1 74 ? -2.886 -6.900 12.163 1.00 83.56 74 HIS A N 1
ATOM 577 C CA . HIS A 1 74 ? -2.942 -6.135 13.389 1.00 83.56 74 HIS A CA 1
ATOM 578 C C . HIS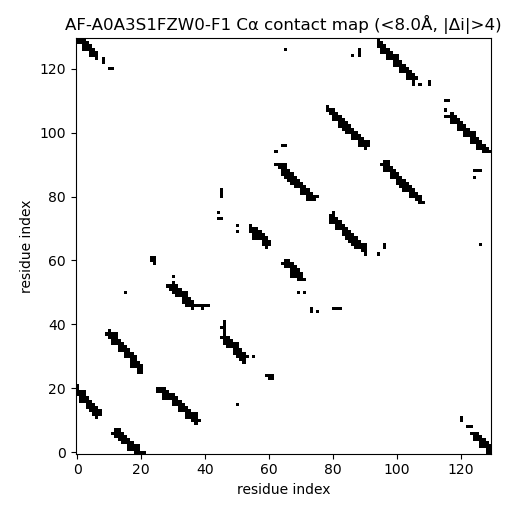 A 1 74 ? -3.743 -6.949 14.401 1.00 83.56 74 HIS A C 1
ATOM 580 O O . HIS A 1 74 ? -4.967 -7.047 14.310 1.00 83.56 74 HIS A O 1
ATOM 586 N N . GLU A 1 75 ? -3.054 -7.514 15.388 1.00 78.31 75 GLU A N 1
ATOM 587 C CA . GLU A 1 75 ? -3.708 -8.156 16.522 1.00 78.31 75 GLU A CA 1
ATOM 588 C C . GLU A 1 75 ? -3.902 -7.127 17.641 1.00 78.31 75 GLU A C 1
ATOM 590 O O . GLU A 1 75 ? -2.937 -6.601 18.199 1.00 78.31 75 GLU A O 1
ATOM 595 N N . VAL A 1 76 ? -5.158 -6.817 17.967 1.00 71.00 76 VAL A N 1
ATOM 596 C CA . VAL A 1 76 ? -5.499 -5.924 19.081 1.00 71.00 76 VAL A CA 1
ATOM 597 C C . VAL A 1 76 ? -6.634 -6.541 19.883 1.00 71.00 76 VAL A C 1
ATOM 599 O O . VAL A 1 76 ? -7.705 -6.818 19.352 1.00 71.00 76 VAL A O 1
ATOM 602 N N . ALA A 1 77 ? -6.409 -6.739 21.185 1.00 65.00 77 ALA A N 1
ATOM 603 C CA . ALA A 1 77 ? -7.426 -7.210 22.131 1.00 65.00 77 ALA A CA 1
ATOM 604 C C . ALA A 1 77 ? -8.190 -8.472 21.659 1.00 65.00 77 ALA A C 1
ATOM 606 O O . ALA A 1 77 ? -9.413 -8.534 21.763 1.00 65.00 77 ALA A O 1
ATOM 607 N N . GLN A 1 78 ? -7.458 -9.474 21.152 1.00 65.75 78 GLN A N 1
ATOM 608 C CA . GLN A 1 78 ? -7.984 -10.751 20.630 1.00 65.75 78 GLN A CA 1
ATOM 609 C C . GLN A 1 78 ? -8.837 -10.650 19.355 1.00 65.75 78 GLN A C 1
ATOM 611 O O . GLN A 1 78 ? -9.491 -11.619 18.973 1.00 65.75 78 GLN A O 1
ATOM 616 N N . LYS A 1 79 ? -8.819 -9.502 18.675 1.00 72.94 79 LYS A N 1
ATOM 617 C CA . LYS A 1 79 ? -9.362 -9.353 17.327 1.00 72.94 79 LYS A CA 1
ATOM 618 C C . LYS A 1 79 ? -8.216 -9.274 16.330 1.00 72.94 79 LYS A C 1
ATOM 620 O O . LYS A 1 79 ? -7.261 -8.524 16.542 1.00 72.94 79 LYS A O 1
ATOM 625 N N . ILE A 1 80 ? -8.331 -10.051 15.258 1.00 78.75 80 ILE A N 1
ATOM 626 C CA . ILE A 1 80 ? -7.407 -10.011 14.129 1.00 78.75 80 ILE A CA 1
ATOM 627 C C . ILE A 1 80 ? -8.017 -9.072 13.100 1.00 78.75 80 ILE A C 1
ATOM 629 O O . ILE A 1 80 ? -9.073 -9.355 12.542 1.00 78.75 80 ILE A O 1
ATOM 633 N N . ASN A 1 81 ? -7.351 -7.950 12.884 1.00 87.81 81 ASN A N 1
ATOM 634 C CA . ASN A 1 81 ? -7.628 -7.050 11.781 1.00 87.81 81 ASN A CA 1
ATOM 635 C C . ASN A 1 81 ? -6.484 -7.156 10.777 1.00 87.81 81 ASN A C 1
ATOM 637 O O . ASN A 1 81 ? -5.358 -7.472 11.161 1.00 87.81 81 ASN A O 1
ATOM 641 N N . SER A 1 82 ? -6.716 -6.852 9.511 1.00 91.12 82 SER A N 1
ATOM 642 C CA . SER A 1 82 ? -5.628 -6.815 8.538 1.00 91.12 82 SER A CA 1
ATOM 643 C C . SER A 1 82 ? -5.875 -5.810 7.429 1.00 91.12 82 SER A C 1
ATOM 645 O O . SER A 1 82 ? -6.996 -5.363 7.185 1.00 91.12 82 SER A O 1
ATOM 647 N N . VAL A 1 83 ? -4.783 -5.418 6.785 1.00 94.25 83 VAL A N 1
ATOM 648 C CA . VAL A 1 83 ? -4.804 -4.602 5.576 1.00 94.25 83 VAL A CA 1
ATOM 649 C C . VAL A 1 83 ? -4.022 -5.306 4.486 1.00 94.25 83 VAL A C 1
ATOM 651 O O . VAL A 1 83 ? -2.934 -5.839 4.721 1.00 94.25 83 VAL A O 1
ATOM 654 N N . GLU A 1 84 ? -4.580 -5.271 3.287 1.00 96.31 84 GLU A N 1
ATOM 655 C CA . GLU A 1 84 ? -3.942 -5.735 2.069 1.00 96.31 84 GLU A CA 1
ATOM 656 C C . GLU A 1 84 ? -3.884 -4.577 1.076 1.00 96.31 84 GLU A C 1
ATOM 658 O O . GLU A 1 84 ? -4.912 -4.021 0.699 1.00 96.31 84 GLU A O 1
ATOM 663 N N . LEU A 1 85 ? -2.678 -4.201 0.660 1.00 97.69 85 LEU A N 1
ATOM 664 C CA . LEU A 1 85 ? -2.445 -3.186 -0.356 1.00 97.69 85 LEU A CA 1
ATOM 665 C C . LEU A 1 85 ? -1.921 -3.862 -1.622 1.00 97.69 85 LEU A C 1
ATOM 667 O O . LEU A 1 85 ? -0.804 -4.380 -1.655 1.00 97.69 85 LEU A O 1
ATOM 671 N N . THR A 1 86 ? -2.729 -3.817 -2.674 1.00 98.25 86 THR A N 1
ATOM 672 C CA . THR A 1 86 ? -2.371 -4.285 -4.012 1.00 98.25 86 THR A CA 1
ATOM 673 C C . THR A 1 86 ? -2.115 -3.092 -4.917 1.00 98.25 86 THR A C 1
ATOM 675 O O . THR A 1 86 ? -2.970 -2.226 -5.067 1.00 98.25 86 THR A O 1
ATOM 678 N N . ILE A 1 87 ? -0.945 -3.058 -5.549 1.00 98.00 87 ILE A N 1
ATOM 679 C CA . ILE A 1 87 ? -0.529 -2.025 -6.498 1.00 98.00 87 ILE A CA 1
ATOM 680 C C . ILE A 1 87 ? -0.310 -2.680 -7.856 1.00 98.00 87 I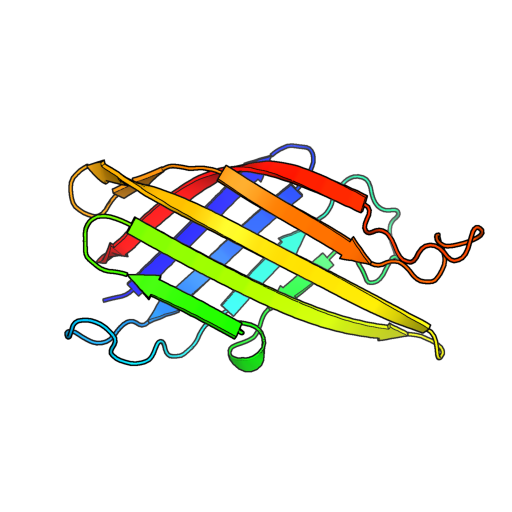LE A C 1
ATOM 682 O O . ILE A 1 87 ? 0.482 -3.617 -7.982 1.00 98.00 87 ILE A O 1
ATOM 686 N N . LEU A 1 88 ? -0.996 -2.168 -8.876 1.00 97.94 88 LEU A N 1
ATOM 687 C CA . LEU A 1 88 ? -0.896 -2.636 -10.253 1.00 97.94 88 LEU A CA 1
ATOM 688 C C . LEU A 1 88 ? -0.562 -1.455 -11.155 1.00 97.94 88 LEU A C 1
ATOM 6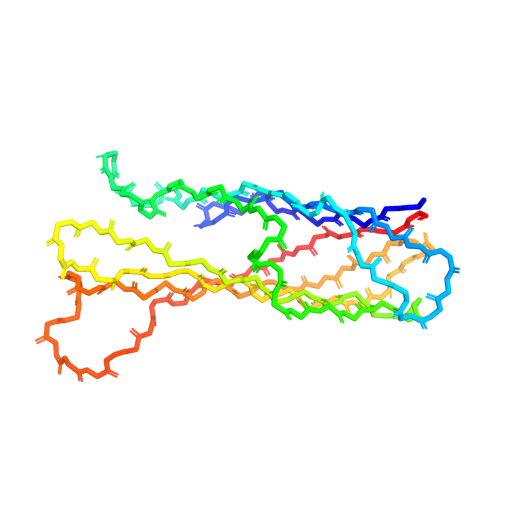90 O O . LEU A 1 88 ? -1.394 -0.570 -11.360 1.00 97.94 88 LEU A O 1
ATOM 694 N N . THR A 1 89 ? 0.644 -1.457 -11.716 1.00 97.50 89 THR A N 1
ATOM 695 C CA . THR A 1 89 ? 1.117 -0.378 -12.590 1.00 97.50 89 THR A CA 1
ATOM 696 C C . THR A 1 89 ? 1.707 -0.903 -13.889 1.00 97.50 89 THR A C 1
ATOM 698 O O . THR A 1 89 ? 2.067 -2.079 -14.012 1.00 97.50 89 THR A O 1
ATOM 701 N N . LYS A 1 90 ? 1.800 -0.005 -14.870 1.00 95.94 90 LYS A N 1
ATOM 702 C CA . LYS A 1 90 ? 2.484 -0.220 -16.145 1.00 95.94 90 LYS A CA 1
ATOM 703 C C . LYS A 1 90 ? 3.422 0.944 -16.419 1.00 95.94 90 LYS A C 1
ATOM 705 O O . LYS A 1 90 ? 3.145 2.059 -15.988 1.00 95.94 90 LYS A O 1
ATOM 710 N N . THR A 1 91 ? 4.501 0.682 -17.150 1.00 94.38 91 THR A N 1
ATOM 711 C CA . THR A 1 91 ? 5.448 1.717 -17.560 1.00 94.38 91 THR A CA 1
ATOM 712 C C . THR A 1 91 ? 4.724 2.767 -18.399 1.00 94.38 91 THR A C 1
ATOM 714 O O . THR A 1 91 ? 4.036 2.440 -19.373 1.00 94.38 91 THR A O 1
ATOM 717 N N . SER A 1 92 ? 4.823 4.016 -17.967 1.00 93.12 92 SER A N 1
ATOM 718 C CA . SER A 1 92 ? 4.340 5.189 -18.696 1.00 93.12 92 SER A CA 1
ATOM 719 C C . SER A 1 92 ? 5.499 5.934 -19.350 1.00 93.12 92 SER A C 1
ATOM 721 O O . SER A 1 92 ? 5.338 6.443 -20.457 1.00 93.12 92 SER A O 1
ATOM 723 N N . ASP A 1 93 ? 6.664 5.918 -18.702 1.00 90.88 93 ASP A N 1
ATOM 724 C CA . ASP A 1 93 ? 7.924 6.470 -19.188 1.00 90.88 93 ASP A CA 1
ATOM 725 C C . ASP A 1 93 ? 9.110 5.637 -18.657 1.00 90.88 93 ASP A C 1
ATOM 727 O O . ASP A 1 93 ? 8.921 4.693 -17.879 1.00 90.88 93 ASP A O 1
ATOM 731 N N . GLU A 1 94 ? 10.338 5.945 -19.077 1.00 87.06 94 GLU A N 1
ATOM 732 C CA . GLU A 1 94 ? 11.521 5.187 -18.652 1.00 87.06 94 GLU A CA 1
ATOM 733 C C . GLU A 1 94 ? 11.700 5.273 -17.126 1.00 87.06 94 GLU A C 1
ATOM 735 O O . GLU A 1 94 ? 11.921 6.343 -16.566 1.00 87.06 94 GLU A O 1
ATOM 740 N N . GLY A 1 95 ? 11.576 4.132 -16.440 1.00 86.69 95 GLY A N 1
ATOM 741 C CA . GLY A 1 95 ? 11.669 4.067 -14.978 1.00 86.69 95 GLY A CA 1
ATOM 742 C C . GLY A 1 95 ? 10.443 4.602 -14.229 1.00 86.69 95 GLY A C 1
ATOM 743 O O . GLY A 1 95 ? 10.449 4.579 -13.001 1.00 86.69 95 GLY A O 1
ATOM 744 N N . VAL A 1 96 ? 9.383 5.025 -14.928 1.00 94.44 96 VAL A N 1
ATOM 745 C CA . VAL A 1 96 ? 8.132 5.537 -14.342 1.00 94.44 96 VAL A CA 1
ATOM 746 C C . VAL A 1 96 ? 6.988 4.574 -14.630 1.00 94.44 96 VAL A C 1
ATOM 748 O O . VAL A 1 96 ? 6.821 4.101 -15.758 1.00 94.44 96 VAL A O 1
ATOM 751 N N . TYR A 1 97 ? 6.184 4.286 -13.608 1.00 96.06 97 TYR A N 1
ATOM 752 C CA . TYR A 1 97 ? 5.050 3.379 -13.700 1.00 96.06 97 TYR A CA 1
ATOM 753 C C . TYR A 1 97 ? 3.810 4.002 -13.069 1.00 96.06 97 TYR A C 1
ATOM 755 O O . TYR A 1 97 ? 3.789 4.305 -11.879 1.00 96.06 97 TYR A O 1
ATOM 763 N N . ASP A 1 98 ? 2.740 4.116 -13.846 1.00 97.50 98 ASP A N 1
ATOM 764 C CA . ASP A 1 98 ? 1.459 4.629 -13.368 1.00 97.50 98 ASP A CA 1
ATOM 765 C C . ASP A 1 98 ? 0.411 3.521 -13.350 1.00 97.50 98 ASP A C 1
ATOM 767 O O . ASP A 1 98 ? 0.418 2.586 -14.163 1.00 97.50 98 ASP A O 1
ATOM 771 N N . GLY A 1 99 ? -0.527 3.620 -12.415 1.00 97.00 99 GLY A N 1
ATOM 772 C CA . GLY A 1 99 ? -1.610 2.657 -12.330 1.00 97.00 99 GLY A CA 1
ATOM 773 C C . GLY A 1 99 ? -2.580 2.932 -11.200 1.00 97.00 99 GLY A C 1
ATOM 774 O O . GLY A 1 99 ? -2.923 4.080 -10.904 1.00 97.00 99 GLY A O 1
ATOM 775 N N . SER A 1 100 ? -3.050 1.851 -10.591 1.00 97.81 100 SER A N 1
ATOM 776 C CA . SER A 1 100 ? -4.033 1.895 -9.517 1.00 97.81 100 SER A CA 1
ATOM 777 C C . SER A 1 100 ? -3.588 1.079 -8.319 1.00 97.81 100 SER A C 1
ATOM 779 O O . SER A 1 100 ? -2.860 0.092 -8.451 1.00 97.81 100 SER A O 1
ATOM 781 N N . TYR A 1 101 ? -4.091 1.473 -7.158 1.00 98.00 101 TYR A N 1
ATOM 782 C CA . TYR A 1 101 ? -4.030 0.664 -5.957 1.00 98.00 101 TYR A CA 1
ATOM 783 C C . TYR A 1 101 ? -5.432 0.208 -5.551 1.00 98.00 101 TYR A C 1
ATOM 785 O O . TYR A 1 101 ? -6.421 0.892 -5.830 1.00 98.00 101 TYR A O 1
ATOM 793 N N . THR A 1 102 ? -5.480 -0.913 -4.843 1.00 98.00 102 THR A N 1
ATOM 794 C CA . THR A 1 102 ? -6.634 -1.378 -4.076 1.00 98.00 102 THR A CA 1
ATOM 795 C C . THR A 1 102 ? -6.154 -1.686 -2.666 1.00 98.00 102 THR A C 1
ATOM 797 O O . THR A 1 102 ? -5.198 -2.436 -2.478 1.00 98.00 102 THR A O 1
ATOM 800 N N . LEU A 1 103 ? -6.794 -1.063 -1.686 1.00 97.00 103 LEU A N 1
ATOM 801 C CA . LEU A 1 103 ? -6.577 -1.265 -0.267 1.00 97.00 103 LEU A CA 1
ATOM 802 C C . LEU A 1 103 ? -7.799 -1.976 0.310 1.00 97.00 103 LEU A C 1
ATOM 804 O O . LEU A 1 103 ? -8.872 -1.380 0.399 1.00 97.00 103 LEU A O 1
ATOM 808 N N . SER A 1 104 ? -7.616 -3.223 0.719 1.00 95.50 104 SER A N 1
ATOM 809 C CA . SER A 1 104 ? -8.647 -4.056 1.332 1.00 95.50 104 SER A CA 1
ATOM 810 C C . SER A 1 104 ? -8.439 -4.080 2.841 1.00 95.50 104 SER A C 1
ATOM 812 O O . SER A 1 104 ? -7.367 -4.440 3.331 1.00 95.50 104 SER A O 1
ATOM 814 N N . ILE A 1 105 ? -9.456 -3.651 3.582 1.00 92.50 105 ILE A N 1
ATOM 815 C CA . ILE A 1 105 ? -9.408 -3.497 5.034 1.00 92.50 105 ILE A CA 1
ATOM 816 C C . ILE A 1 105 ? -10.320 -4.545 5.660 1.00 92.50 105 ILE A C 1
ATOM 818 O O . ILE A 1 105 ? -11.543 -4.476 5.524 1.00 92.50 105 ILE A O 1
ATOM 822 N N . TYR A 1 106 ? -9.722 -5.489 6.374 1.00 89.69 106 TYR A N 1
ATOM 823 C CA . TYR A 1 106 ? -10.421 -6.534 7.107 1.00 89.69 106 TYR A CA 1
ATOM 824 C C . TYR A 1 106 ? -10.528 -6.105 8.570 1.00 89.69 106 TYR A C 1
ATOM 826 O O . TYR A 1 106 ? -9.543 -6.100 9.312 1.00 89.69 106 TYR A O 1
ATOM 834 N N . ASP A 1 107 ? -11.728 -5.693 8.973 1.00 84.25 107 ASP A N 1
ATOM 835 C CA . ASP A 1 107 ? -12.011 -5.187 10.314 1.00 84.25 107 ASP A CA 1
ATOM 836 C C . ASP A 1 107 ? -12.998 -6.110 11.037 1.00 84.25 107 ASP A C 1
ATOM 838 O O . ASP A 1 107 ? -14.206 -6.085 10.792 1.00 84.25 107 ASP A O 1
ATOM 842 N N . ALA A 1 108 ? -12.481 -6.899 11.977 1.00 75.88 108 ALA A N 1
ATOM 843 C CA . ALA A 1 108 ? -13.263 -7.837 12.775 1.00 75.88 108 ALA A CA 1
ATOM 844 C C . ALA A 1 108 ? -14.246 -7.149 13.742 1.00 75.88 108 ALA A C 1
ATOM 846 O O . ALA A 1 108 ? -15.086 -7.813 14.348 1.00 75.88 108 ALA A O 1
ATOM 847 N N . ALA A 1 109 ? -14.143 -5.833 13.964 1.00 68.25 109 ALA A N 1
ATOM 848 C CA . ALA A 1 109 ? -15.123 -5.080 14.745 1.00 68.25 109 ALA A CA 1
ATOM 849 C C . ALA A 1 109 ? -16.293 -4.555 13.898 1.00 68.25 109 ALA A C 1
ATOM 851 O O . ALA A 1 109 ? -17.363 -4.323 14.461 1.00 68.25 109 ALA A O 1
ATOM 852 N N . ALA A 1 110 ? -16.098 -4.381 12.588 1.00 62.69 110 ALA A N 1
ATOM 853 C CA . ALA A 1 110 ? -17.131 -3.936 11.653 1.00 62.69 110 ALA A CA 1
ATOM 854 C C . ALA A 1 110 ? -17.939 -5.101 11.047 1.00 62.69 110 ALA A C 1
ATOM 856 O O . ALA A 1 110 ? -19.040 -4.879 10.545 1.00 62.69 110 ALA A O 1
ATOM 857 N N . ASP A 1 111 ? -17.422 -6.332 11.115 1.00 63.94 111 ASP A N 1
ATOM 858 C CA . ASP A 1 111 ? -18.093 -7.531 10.603 1.00 63.94 111 ASP A CA 1
ATOM 859 C C . ASP A 1 111 ? -19.187 -8.040 11.563 1.00 63.94 111 ASP A C 1
ATOM 861 O O . ASP A 1 111 ? -18.998 -8.971 12.347 1.00 63.94 111 ASP A O 1
ATOM 865 N N . THR A 1 112 ? -20.349 -7.383 11.539 1.00 57.94 112 THR A N 1
ATOM 866 C CA . THR A 1 112 ? -21.548 -7.804 12.285 1.00 57.94 112 THR A CA 1
ATOM 867 C C . THR A 1 112 ? -22.377 -8.871 11.559 1.00 57.94 112 THR A C 1
ATOM 869 O O . THR A 1 112 ? -23.208 -9.512 12.201 1.00 57.94 112 THR A O 1
ATOM 872 N N . ASP A 1 113 ? -22.152 -9.068 10.254 1.00 60.91 113 ASP A N 1
ATOM 873 C CA . ASP A 1 113 ? -22.921 -9.972 9.377 1.00 60.91 113 ASP A CA 1
ATOM 874 C C . ASP A 1 11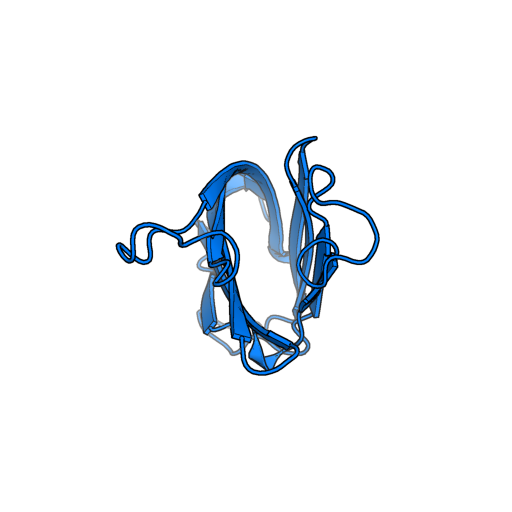3 ? -22.188 -11.297 9.052 1.00 60.91 113 ASP A C 1
ATOM 876 O O . ASP A 1 113 ? -22.813 -12.219 8.536 1.00 60.91 113 ASP A O 1
ATOM 880 N N . GLN A 1 114 ? -20.910 -11.448 9.434 1.00 52.06 114 GLN A N 1
ATOM 881 C CA . GLN A 1 114 ? -20.085 -12.667 9.290 1.00 52.06 114 GLN A CA 1
ATOM 882 C C . GLN A 1 114 ? -19.804 -13.121 7.845 1.00 52.06 114 GLN A C 1
ATOM 884 O O . GLN A 1 114 ? -19.541 -14.302 7.613 1.00 52.06 114 GLN A O 1
ATOM 889 N N . ASP A 1 115 ? -19.810 -12.216 6.864 1.00 61.19 115 ASP A N 1
ATOM 890 C CA . ASP A 1 115 ? -19.411 -12.576 5.491 1.00 61.19 115 ASP A CA 1
ATOM 891 C C . ASP A 1 115 ? -17.906 -12.331 5.240 1.00 61.19 115 ASP A C 1
ATOM 893 O O . ASP A 1 115 ? -17.399 -12.678 4.175 1.00 61.19 115 ASP A O 1
ATOM 897 N N . GLY A 1 116 ? -17.173 -11.738 6.200 1.00 65.38 116 GLY A N 1
ATOM 898 C CA . GLY A 1 116 ? -15.715 -11.554 6.134 1.00 65.38 116 GLY A CA 1
ATOM 899 C C . GLY A 1 116 ? -15.224 -10.649 4.999 1.00 65.38 116 GLY A C 1
ATOM 900 O O . GLY A 1 116 ? -14.036 -10.655 4.672 1.00 65.38 116 GLY A O 1
ATOM 901 N N . LYS A 1 117 ? -16.124 -9.895 4.356 1.00 79.12 117 LYS A N 1
ATOM 902 C CA . LYS A 1 117 ? -15.795 -9.064 3.194 1.00 79.12 117 LYS A CA 1
ATOM 903 C C . LYS A 1 117 ? -15.031 -7.808 3.622 1.00 79.12 117 LYS A C 1
ATOM 905 O O . LYS A 1 117 ? -15.520 -7.079 4.487 1.00 79.12 117 LYS A O 1
ATOM 910 N N . PRO A 1 118 ? -13.873 -7.518 3.008 1.00 87.44 118 PRO A N 1
ATOM 911 C CA . PRO A 1 118 ? -13.127 -6.314 3.325 1.00 87.44 118 PRO A CA 1
ATOM 912 C C . PRO A 1 118 ? -13.856 -5.065 2.830 1.00 87.44 118 PRO A C 1
ATOM 914 O O . PRO A 1 118 ? -14.583 -5.089 1.835 1.00 87.44 118 PRO A O 1
ATOM 917 N N . VAL A 1 119 ? -13.594 -3.942 3.493 1.00 90.44 119 VAL A N 1
ATOM 918 C CA . VAL A 1 119 ? -13.880 -2.623 2.924 1.00 90.44 119 VAL A CA 1
ATOM 919 C C . VAL A 1 119 ? -12.762 -2.287 1.948 1.00 90.44 119 VAL A C 1
ATOM 921 O O . VAL A 1 119 ? -11.598 -2.232 2.343 1.00 90.44 119 VAL A O 1
ATOM 924 N N . GLU A 1 120 ? -13.111 -2.055 0.686 1.00 93.81 120 GLU A N 1
ATOM 925 C CA . GLU A 1 120 ? -12.142 -1.735 -0.361 1.00 93.81 120 GLU A CA 1
ATOM 926 C C . GLU A 1 120 ? -12.100 -0.234 -0.653 1.00 93.81 120 GLU A C 1
ATOM 928 O O . GLU A 1 120 ? -13.124 0.421 -0.858 1.00 93.81 120 GLU A O 1
ATOM 933 N N . ILE A 1 121 ? -10.885 0.305 -0.716 1.00 94.69 121 ILE A N 1
ATOM 934 C CA . ILE A 1 121 ? -10.581 1.650 -1.200 1.00 94.69 121 ILE A CA 1
ATOM 935 C C . ILE A 1 121 ? -9.708 1.488 -2.436 1.00 94.69 121 ILE A C 1
ATOM 937 O O . ILE A 1 121 ? -8.758 0.715 -2.428 1.00 94.69 121 ILE A O 1
ATOM 941 N N . SER A 1 122 ? -10.019 2.195 -3.514 1.00 96.50 122 SER A N 1
ATOM 942 C CA . SER A 1 122 ? -9.202 2.162 -4.727 1.00 96.50 122 SER A CA 1
ATOM 943 C C . SER A 1 122 ? -8.942 3.568 -5.231 1.00 96.50 122 SER A C 1
ATOM 945 O O . SER A 1 122 ? -9.806 4.438 -5.135 1.00 96.50 122 SER A O 1
ATOM 947 N N . GLY A 1 123 ? -7.765 3.770 -5.810 1.00 96.88 123 GLY A N 1
ATOM 948 C CA . GLY A 1 123 ? -7.350 5.062 -6.335 1.00 96.88 123 GLY A CA 1
ATOM 949 C C . GLY A 1 123 ? -6.165 4.934 -7.280 1.00 96.88 123 GLY A C 1
ATOM 950 O O . GLY A 1 123 ? -5.780 3.834 -7.685 1.00 96.88 123 GLY A O 1
ATOM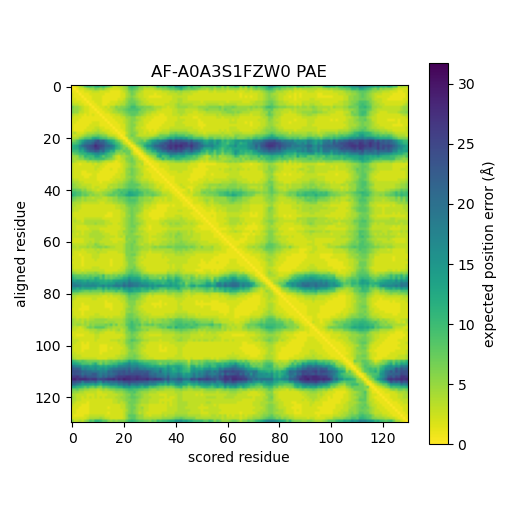 951 N N . LYS A 1 124 ? -5.593 6.075 -7.662 1.00 97.56 124 LYS A N 1
ATOM 952 C CA . LYS A 1 124 ? -4.403 6.118 -8.519 1.00 97.56 124 LYS A CA 1
ATOM 953 C C . LYS A 1 124 ? -3.132 6.033 -7.688 1.00 97.56 124 LYS A C 1
ATOM 955 O O . LYS A 1 124 ? -3.092 6.498 -6.553 1.00 97.56 124 LYS A O 1
ATOM 960 N N . VAL A 1 125 ? -2.090 5.468 -8.278 1.00 97.50 125 VAL A N 1
ATOM 961 C CA . VAL A 1 125 ? -0.752 5.388 -7.687 1.00 97.50 125 VAL A CA 1
ATOM 962 C C . VAL A 1 125 ? 0.274 5.689 -8.767 1.00 97.50 125 VAL A C 1
ATOM 964 O O . VAL A 1 125 ? 0.080 5.314 -9.928 1.00 97.50 125 VAL A O 1
ATOM 967 N N . SER A 1 126 ? 1.346 6.364 -8.370 1.00 96.88 126 SER A N 1
ATOM 968 C CA . SER A 1 126 ? 2.529 6.543 -9.202 1.00 96.88 126 SER A CA 1
ATOM 969 C C . SER A 1 126 ? 3.708 5.855 -8.529 1.00 96.88 126 SER A C 1
ATOM 971 O O . SER A 1 126 ? 3.854 5.889 -7.303 1.00 96.88 126 SER A O 1
ATOM 973 N N . CYS A 1 127 ? 4.514 5.182 -9.333 1.00 96.25 127 CYS A N 1
ATOM 974 C CA . CYS A 1 127 ? 5.662 4.418 -8.897 1.00 96.25 127 CYS A CA 1
ATOM 975 C C . CYS A 1 127 ? 6.858 4.682 -9.806 1.00 96.25 127 CYS A C 1
ATOM 977 O O . CYS A 1 127 ? 6.712 5.114 -10.951 1.00 96.25 127 CYS A O 1
ATOM 979 N N . GLY A 1 128 ? 8.046 4.326 -9.334 1.00 93.12 128 GLY A N 1
ATOM 980 C CA . GLY A 1 128 ? 9.225 4.293 -10.182 1.00 93.12 128 GLY A CA 1
ATOM 981 C C . GLY A 1 128 ? 10.207 3.186 -9.830 1.00 93.12 128 GLY A C 1
ATOM 982 O O . GLY A 1 128 ? 10.050 2.488 -8.821 1.00 93.12 128 GLY A O 1
ATOM 983 N N . ALA A 1 129 ? 11.192 3.010 -10.712 1.00 90.25 129 ALA A N 1
ATOM 984 C CA . ALA A 1 129 ? 12.326 2.115 -10.525 1.00 90.25 129 ALA A CA 1
ATOM 985 C C . ALA A 1 129 ? 13.643 2.736 -11.041 1.00 90.25 129 ALA A C 1
ATOM 987 O O . ALA A 1 129 ? 13.670 3.293 -12.137 1.00 90.25 129 ALA A O 1
ATOM 988 N N . GLU A 1 130 ? 14.733 2.570 -10.281 1.00 84.50 130 GLU A N 1
ATOM 989 C CA . GLU A 1 130 ? 16.120 2.992 -10.600 1.00 84.50 130 GLU A CA 1
ATOM 990 C C . GLU A 1 130 ? 17.125 1.837 -10.464 1.00 84.50 130 GLU A C 1
ATOM 992 O O . GLU A 1 130 ? 16.866 0.911 -9.660 1.00 84.50 130 GLU A O 1
#

Foldseek 3Di:
DKKKKFDDDLQKTKIWMWDDDPDQPGDTHFIKMKMAGPPDDPPDPVRIDIFTPVQFPDWGDDQFWTWTWGKDWDDDPNDIKIKIKIDTWGDPDRFKTKDKIKIWTQDPVPPPPPPRGTDIDMDIMIMGDD

Mean predicted aligned error: 5.55 Å

Secondary structure (DSSP, 8-state):
-EEEEEEE-SS-EEEEEEE--SSTTPPPEEEEEEEE-TTSPTT-TTTEEEE-GGGEEEEEESSSEEEEEEEEEEEETTEEEEEEEEEEEEEEETTEEEEEEEEEEE-TTT-SSS--PPEEEEEEEEEEE-

Solvent-accessible surface area (backbone atoms only — not comparable to full-atom values): 6978 Å² total; per-residue (Å²): 80,34,38,39,39,40,32,84,45,84,73,42,33,37,42,37,37,28,35,41,49,99,51,91,79,44,69,72,42,79,31,37,32,42,39,36,29,70,86,48,60,90,90,46,76,77,24,55,44,77,45,47,52,86,22,58,75,46,74,48,62,74,85,51,39,48,33,42,35,32,48,49,79,46,81,55,96,93,38,67,27,36,41,35,42,37,37,50,30,34,52,76,49,95,50,31,25,44,40,37,34,39,38,35,38,39,50,63,86,75,54,84,82,75,77,81,73,51,54,74,47,73,51,68,32,46,31,38,49,87

Radius of gyration: 15.19 Å; Cα contacts (8 Å, |Δi|>4): 315; chains: 1; bounding box: 43×24×41 Å

Nearest PDB structures (foldseek):
  6ud6-assembly1_B  TM=4.130E-01  e=1.513E-01  Streptomyces avidinii
  7alx-assembly1_BBB-2  TM=4.913E-01  e=4.288E-01  Streptomyces avidinii
  7b74-assembly1_BBB  TM=4.620E-01  e=3.668E-01  Streptomyces avidinii
  1rxk-assembly1_B-2  TM=4.418E-01  e=5.281E-01  Streptomyces avidinii
  8xg6-assembly2_C  TM=4.338E-01  e=5.563E-01  Streptomyces avidinii

Sequence (130 aa):
GGIWCSTEDPAATFEVEAGVTRGMGGPTFNFRGNLEIPSRPPGDSLRKTVFENSNLTQYWLDGKELRLNIYREHEVAQKINSVELTILTKTSDEGVYDGSYTLSIYDAAADTDQDGKPVEISGKVSCGAE

pLDDT: mean 87.94, std 11.75, range [52.06, 98.25]